Protein AF-A0A967G760-F1 (afdb_monomer)

Radius of gyration: 20.66 Å; Cα contacts (8 Å, |Δi|>4): 94; chains: 1; bounding box: 42×62×55 Å

Sequence (177 aa):
MLHETSNSTDAWLLRNLNANDTSLQQTSGIKALNPIHNYYVRVLRLMLALSAMAVVATWYLEESQELMSSVDRVGYSVLFAVTSLGSWLLALRPGSIQTVASTVFITFITYLLAKYYHILFYQNLDLERSSYALTTLLMWLPLGYVAGYIFFSPLVAVRTSLAIYAAIALPQLLFPP

Secondary structure (DSSP, 8-state):
-------HHHHHHHHHHHHHHHHHHTTSS-TT-HHHHHHHHHHHHHHHHHHHHHHHHHHHHHHHTT---HHHHHHHHHHHHHHHHHHHHHHH-GGGHHHHHHHHHHHHHHHHHHHHHHHHHH-TT-HHHHHHHHHHHHHHHHHHHHHHHHHT-HHHHHHHHHHHHHHHHHHHHHS--

Solvent-accessible surface area (backbone atoms only — not comparable to full-atom values): 9960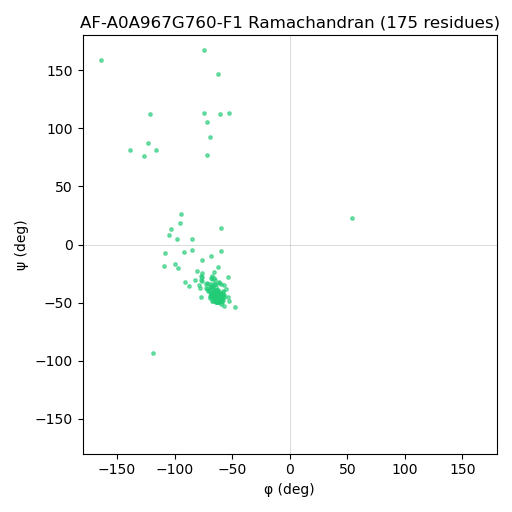 Å² total; per-residue (Å²): 142,79,84,80,77,74,53,67,64,58,59,49,50,52,52,57,58,56,49,53,62,57,55,60,67,66,62,83,77,60,94,78,56,63,69,62,55,54,48,53,54,52,51,52,36,51,49,27,52,51,48,28,51,48,43,52,51,50,48,54,52,32,55,75,66,73,66,58,47,78,61,49,60,53,40,46,54,51,50,34,48,46,24,50,51,36,34,51,45,44,73,78,41,66,88,45,54,64,60,43,53,49,52,46,49,50,52,50,53,52,40,53,51,53,49,50,53,47,47,70,74,70,35,83,84,43,68,72,64,43,52,54,53,51,53,55,51,59,62,50,51,61,52,53,39,54,52,31,40,75,71,72,34,65,68,56,18,51,52,52,46,53,51,50,52,49,62,65,49,48,58,57,71,76,55,65,133

Nearest PDB structures (foldseek):
  8jcy-assembly1_3  TM=4.149E-01  e=9.857E+00  Homo sapiens
  4yn0-assembly1_B  TM=2.959E-01  e=6.592E+00  Mus musculus

Structure (mmCIF, N/CA/C/O backbone):
data_AF-A0A967G760-F1
#
_entry.id   AF-A0A967G760-F1
#
loop_
_atom_site.group_PDB
_atom_site.id
_atom_site.type_symbol
_atom_site.label_atom_id
_atom_site.label_alt_id
_atom_site.label_comp_id
_atom_site.label_asym_id
_atom_site.label_entity_id
_atom_site.label_seq_id
_atom_site.pdbx_PDB_ins_code
_atom_site.Cartn_x
_atom_site.Cartn_y
_atom_site.Cartn_z
_atom_site.occupancy
_atom_site.B_iso_or_equiv
_atom_site.auth_seq_id
_atom_site.auth_comp_id
_atom_site.auth_asym_id
_atom_site.auth_atom_id
_atom_site.pdbx_PDB_model_num
ATOM 1 N N . MET A 1 1 ? 12.747 48.474 26.379 1.00 40.88 1 MET A N 1
ATOM 2 C CA . MET A 1 1 ? 11.477 48.012 25.781 1.00 40.88 1 MET A CA 1
ATOM 3 C C . MET A 1 1 ? 11.816 47.180 24.557 1.00 40.88 1 MET A C 1
ATOM 5 O O . MET A 1 1 ? 12.065 47.744 23.504 1.00 40.88 1 MET A O 1
ATOM 9 N N . LEU A 1 2 ? 11.910 45.861 24.712 1.00 41.66 2 LEU A N 1
ATOM 10 C CA . LEU A 1 2 ? 11.947 44.920 23.594 1.00 41.66 2 LEU A CA 1
ATOM 11 C C . LEU A 1 2 ? 10.751 43.996 23.804 1.00 41.66 2 LEU A C 1
ATOM 13 O O . LEU A 1 2 ? 10.666 43.314 24.821 1.00 41.66 2 LEU A O 1
ATOM 17 N N . HIS A 1 3 ? 9.776 44.099 22.905 1.00 44.47 3 HIS A N 1
ATOM 18 C CA . HIS A 1 3 ? 8.579 43.271 22.900 1.00 44.47 3 HIS A CA 1
ATOM 19 C C . HIS A 1 3 ? 8.986 41.860 22.462 1.00 44.47 3 HIS A C 1
ATOM 21 O O . HIS A 1 3 ? 9.253 41.632 21.285 1.00 44.47 3 HIS A O 1
ATOM 27 N N . GLU A 1 4 ? 9.036 40.916 23.399 1.00 50.41 4 GLU A N 1
ATOM 28 C CA . GLU A 1 4 ? 9.011 39.491 23.072 1.00 50.41 4 GLU A CA 1
ATOM 29 C C . GLU A 1 4 ? 7.617 39.144 22.545 1.00 50.41 4 GLU A C 1
ATOM 31 O O . GLU A 1 4 ? 6.686 38.833 23.291 1.00 50.41 4 GLU A O 1
ATOM 36 N N . THR A 1 5 ? 7.451 39.204 21.229 1.00 51.34 5 THR A N 1
ATOM 37 C CA . THR A 1 5 ? 6.383 38.487 20.537 1.00 51.34 5 THR A CA 1
ATOM 38 C C . THR A 1 5 ? 6.736 37.003 20.553 1.00 51.34 5 THR A C 1
ATOM 40 O O . THR A 1 5 ? 7.231 36.462 19.566 1.00 51.34 5 THR A O 1
ATOM 43 N N . SER A 1 6 ? 6.530 36.341 21.698 1.00 55.59 6 SER A N 1
ATOM 44 C CA . SER A 1 6 ? 6.515 34.878 21.728 1.00 55.59 6 SER A CA 1
ATOM 45 C C . SER A 1 6 ? 5.378 34.420 20.810 1.00 55.59 6 SER A C 1
ATOM 47 O O . SER A 1 6 ? 4.206 34.745 21.013 1.00 55.59 6 SER A O 1
ATOM 49 N N . ASN A 1 7 ? 5.762 33.784 19.705 1.00 59.53 7 ASN A N 1
ATOM 50 C CA . ASN A 1 7 ? 4.877 33.343 18.639 1.00 59.53 7 ASN A CA 1
ATOM 51 C C . ASN A 1 7 ? 3.730 32.508 19.214 1.00 59.53 7 ASN A C 1
ATOM 53 O O . ASN A 1 7 ? 3.923 31.388 19.689 1.00 59.53 7 ASN A O 1
ATOM 57 N N . SER A 1 8 ? 2.512 33.042 19.120 1.00 66.75 8 SER A N 1
ATOM 58 C CA . SER A 1 8 ? 1.281 32.331 19.491 1.00 66.75 8 SER A CA 1
ATOM 59 C C . SER A 1 8 ? 1.147 30.972 18.789 1.00 66.75 8 SER A C 1
ATOM 61 O O . SER A 1 8 ? 0.569 30.040 19.345 1.00 66.75 8 SER A O 1
ATOM 63 N N . THR A 1 9 ? 1.738 30.837 17.602 1.00 63.66 9 THR A N 1
ATOM 64 C CA . THR A 1 9 ? 1.838 29.601 16.824 1.00 63.66 9 THR A CA 1
ATOM 65 C C . THR A 1 9 ? 2.719 28.550 17.486 1.00 63.66 9 THR A C 1
ATOM 67 O O . THR A 1 9 ? 2.315 27.392 17.535 1.00 63.66 9 THR A O 1
ATOM 70 N N . ASP A 1 10 ? 3.862 28.934 18.054 1.00 68.75 10 ASP A N 1
ATOM 71 C CA . ASP A 1 10 ? 4.772 28.002 18.733 1.00 68.75 10 ASP A CA 1
ATOM 72 C C . ASP A 1 10 ? 4.170 27.540 20.065 1.00 68.75 10 ASP A C 1
ATOM 74 O O . ASP A 1 10 ? 4.204 26.354 20.398 1.00 68.75 10 ASP A O 1
ATOM 78 N N . ALA A 1 11 ? 3.503 28.452 20.780 1.00 69.75 11 ALA A N 1
ATOM 79 C CA . ALA A 1 11 ? 2.739 28.123 21.982 1.00 69.75 11 ALA A CA 1
ATOM 80 C C . ALA A 1 11 ? 1.551 27.191 21.677 1.00 69.75 11 ALA A C 1
ATOM 82 O O . ALA A 1 11 ? 1.272 26.262 22.438 1.00 69.75 11 ALA A O 1
ATOM 83 N N . TRP A 1 12 ? 0.865 27.397 20.548 1.00 73.25 12 TRP A N 1
ATOM 84 C CA . TRP A 1 12 ? -0.217 26.523 20.092 1.00 73.25 12 TRP A CA 1
ATOM 85 C C . TRP A 1 12 ? 0.298 25.140 19.663 1.00 73.25 12 TRP A C 1
ATOM 87 O O . TRP A 1 12 ? -0.297 24.125 20.034 1.00 73.25 12 TRP A O 1
ATOM 97 N N . LEU A 1 13 ? 1.421 25.076 18.942 1.00 64.12 13 LEU A N 1
ATOM 98 C CA . LEU A 1 13 ? 2.061 23.824 18.524 1.00 64.12 13 LEU A CA 1
ATOM 99 C C . LEU A 1 13 ? 2.520 23.011 19.732 1.00 64.12 13 LEU A C 1
ATOM 101 O O . LEU A 1 13 ? 2.165 21.839 19.847 1.00 64.12 13 LEU A O 1
ATOM 105 N N . LEU A 1 14 ? 3.230 23.636 20.673 1.00 69.50 14 LEU A N 1
ATOM 106 C CA . LEU A 1 14 ? 3.691 22.970 21.890 1.00 69.50 14 LEU A CA 1
ATOM 107 C C . LEU A 1 14 ? 2.520 22.480 22.743 1.00 69.50 14 LEU A C 1
ATOM 109 O O . LEU A 1 14 ? 2.565 21.360 23.245 1.00 69.50 14 LEU A O 1
ATOM 113 N N . ARG A 1 15 ? 1.436 23.256 22.857 1.00 68.94 15 ARG A N 1
ATOM 114 C CA . ARG A 1 15 ? 0.242 22.838 23.605 1.00 68.94 15 ARG A CA 1
ATOM 115 C C . ARG A 1 15 ? -0.427 21.604 22.999 1.00 68.94 15 ARG A C 1
ATOM 117 O O . ARG A 1 15 ? -0.821 20.713 23.745 1.00 68.94 15 ARG A O 1
ATOM 124 N N . ASN A 1 16 ? -0.534 21.529 21.673 1.00 68.00 16 ASN A N 1
ATOM 125 C CA . ASN A 1 16 ? -1.153 20.382 21.002 1.00 68.00 16 ASN A CA 1
ATOM 126 C C . ASN A 1 16 ? -0.234 19.156 20.940 1.00 68.00 16 ASN A C 1
ATOM 128 O O . ASN A 1 16 ? -0.720 18.028 20.994 1.00 68.00 16 ASN A O 1
ATOM 132 N N . LEU A 1 17 ? 1.084 19.358 20.885 1.00 64.75 17 LEU A N 1
ATOM 133 C CA . LEU A 1 17 ? 2.054 18.268 20.980 1.00 64.75 17 LEU A CA 1
ATOM 134 C C . LEU A 1 17 ? 2.046 17.644 22.384 1.00 64.75 17 LEU A C 1
ATOM 136 O O . LEU A 1 17 ? 1.980 16.425 22.502 1.00 64.75 17 LEU A O 1
ATOM 140 N N . ASN A 1 18 ? 2.008 18.464 23.441 1.00 60.84 18 ASN A N 1
ATOM 141 C CA . ASN A 1 18 ? 2.040 17.990 24.832 1.00 60.84 18 ASN A CA 1
ATOM 142 C C . ASN A 1 18 ? 0.694 17.395 25.308 1.00 60.84 18 ASN A C 1
ATOM 144 O O . ASN A 1 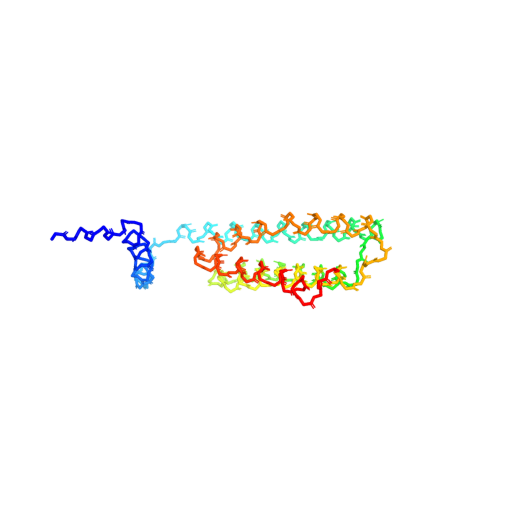18 ? 0.653 16.517 26.174 1.00 60.84 18 ASN A O 1
ATOM 148 N N . ALA A 1 19 ? -0.430 17.845 24.735 1.00 57.62 19 ALA A N 1
ATOM 149 C CA . ALA A 1 19 ? -1.754 17.277 25.008 1.00 57.62 19 ALA A CA 1
ATOM 150 C C . ALA A 1 19 ? -1.903 15.838 24.475 1.00 57.62 19 ALA A C 1
ATOM 152 O O . ALA A 1 19 ? -2.619 15.029 25.068 1.00 57.62 19 ALA A O 1
ATOM 153 N N . ASN A 1 20 ? -1.196 15.489 23.395 1.00 52.06 20 ASN A N 1
ATOM 154 C CA . ASN A 1 20 ? -1.223 14.130 22.854 1.00 52.06 20 ASN A CA 1
ATOM 155 C C . ASN A 1 20 ? -0.523 13.120 23.777 1.00 52.06 20 ASN A C 1
ATOM 157 O O . ASN A 1 20 ? -1.043 12.018 23.953 1.00 52.06 20 ASN A O 1
ATOM 161 N N . ASP A 1 21 ? 0.573 13.498 24.439 1.00 52.84 21 ASP A N 1
ATOM 162 C CA . ASP A 1 21 ? 1.309 12.591 25.334 1.00 52.84 21 ASP A CA 1
ATOM 163 C C . ASP A 1 21 ? 0.568 12.324 26.655 1.00 52.84 21 ASP A C 1
ATOM 165 O O . ASP A 1 21 ? 0.571 11.203 27.168 1.00 52.84 21 ASP A O 1
ATOM 169 N N . THR A 1 22 ? -0.159 13.316 27.175 1.00 51.00 22 THR A N 1
ATOM 170 C CA . THR A 1 22 ? -0.989 13.153 28.384 1.00 51.00 22 THR A CA 1
ATOM 171 C C . THR A 1 22 ? -2.291 12.394 28.109 1.00 51.00 22 THR A C 1
ATOM 173 O O . THR A 1 22 ? -2.733 11.607 28.950 1.00 51.00 22 THR A O 1
ATOM 176 N N . SER A 1 23 ? -2.863 12.525 26.906 1.00 49.03 23 SER A N 1
ATOM 177 C CA . SER A 1 23 ? -4.031 11.732 26.492 1.00 49.03 23 SER A CA 1
ATOM 178 C C . SER A 1 23 ? -3.721 10.238 26.317 1.00 49.03 23 SER A C 1
ATOM 180 O O . SER A 1 23 ? -4.594 9.400 26.537 1.00 49.03 23 SER A O 1
ATOM 182 N N . LEU A 1 24 ? -2.469 9.879 26.005 1.00 48.53 24 LEU A N 1
ATOM 183 C CA . LEU A 1 24 ? -2.046 8.484 25.860 1.00 48.53 24 LEU A CA 1
ATOM 184 C C . LEU A 1 24 ? -1.966 7.747 27.206 1.00 48.53 24 LEU A C 1
ATOM 186 O O . LEU A 1 24 ? -2.312 6.568 27.265 1.00 48.53 24 LEU A O 1
ATOM 190 N N . GLN A 1 25 ? -1.613 8.416 28.310 1.00 44.47 25 GLN A N 1
ATOM 191 C CA . GLN A 1 25 ? -1.559 7.773 29.634 1.00 44.47 25 GLN A CA 1
ATOM 192 C C . GLN A 1 25 ? -2.940 7.554 30.277 1.00 44.47 25 GLN A C 1
ATOM 194 O O . GLN A 1 25 ? -3.115 6.608 31.051 1.00 44.47 25 GLN A O 1
ATOM 199 N N . GLN A 1 26 ? -3.952 8.343 29.905 1.00 42.88 26 GLN A N 1
ATOM 200 C CA . GLN A 1 26 ? -5.310 8.231 30.455 1.00 42.88 26 GLN A CA 1
ATOM 201 C C . GLN A 1 26 ? -6.191 7.179 29.744 1.00 42.88 26 GLN A C 1
ATOM 203 O O . GLN A 1 26 ? -7.363 7.015 30.081 1.00 42.88 26 GLN A O 1
ATOM 208 N N . THR A 1 27 ? -5.636 6.417 28.791 1.00 47.91 27 THR A N 1
ATOM 209 C CA . THR A 1 27 ? -6.349 5.340 28.069 1.00 47.91 27 THR A CA 1
ATOM 210 C C . THR A 1 27 ? -6.210 3.954 28.703 1.00 47.91 27 THR A C 1
ATOM 212 O O . THR A 1 27 ? -6.909 3.024 28.302 1.00 47.91 27 THR A O 1
ATOM 215 N N . SER A 1 28 ? -5.387 3.795 29.744 1.00 47.28 28 SER A N 1
ATOM 216 C CA . SER A 1 28 ? -5.214 2.505 30.434 1.00 47.28 28 SER A CA 1
ATOM 217 C C . SER A 1 28 ? -6.378 2.133 31.373 1.00 47.28 28 SER A C 1
ATOM 219 O O . SER A 1 28 ? -6.494 0.976 31.777 1.00 47.28 28 SER A O 1
ATOM 221 N N . GLY A 1 29 ? -7.273 3.079 31.695 1.00 42.22 29 GLY A N 1
ATOM 222 C CA . GLY A 1 29 ? -8.304 2.915 32.730 1.00 42.22 29 GLY A CA 1
ATOM 223 C C . GLY A 1 29 ? -9.756 2.755 32.264 1.00 42.22 29 GLY A C 1
ATOM 224 O O . GLY A 1 29 ? -10.618 2.480 33.094 1.00 42.22 29 GLY A O 1
ATOM 225 N N . ILE A 1 30 ? -10.081 2.904 30.974 1.00 47.94 30 ILE A N 1
ATOM 226 C CA . ILE A 1 30 ? -11.485 2.973 30.527 1.00 47.94 30 ILE A CA 1
ATOM 227 C C . ILE A 1 30 ? -11.825 1.786 29.619 1.00 47.94 30 ILE A C 1
ATOM 229 O O . ILE A 1 30 ? -11.929 1.893 28.400 1.00 47.94 30 ILE A O 1
ATOM 233 N N . LYS A 1 31 ? -12.118 0.643 30.247 1.00 48.31 31 LYS A N 1
ATOM 234 C CA . LYS A 1 31 ? -12.826 -0.517 29.659 1.00 48.31 31 LYS A CA 1
ATOM 235 C C . LYS A 1 31 ? -14.257 -0.194 29.152 1.00 48.31 31 LYS A C 1
ATOM 237 O O . LYS A 1 31 ? -15.024 -1.108 28.869 1.00 48.31 31 LYS A O 1
ATOM 242 N N . ALA A 1 32 ? -14.630 1.081 29.009 1.00 43.91 32 ALA A N 1
ATOM 243 C CA . ALA A 1 32 ? -15.975 1.538 28.646 1.00 43.91 32 ALA A CA 1
ATOM 244 C C . ALA A 1 32 ? -16.130 2.028 27.183 1.00 43.91 32 ALA A C 1
ATOM 246 O O . ALA A 1 32 ? -17.196 2.512 26.821 1.00 43.91 32 ALA A O 1
ATOM 247 N N . LEU A 1 33 ? -15.125 1.862 26.306 1.00 54.09 33 LEU A N 1
ATOM 248 C CA . LEU A 1 33 ? -15.161 2.309 24.892 1.00 54.09 33 LEU A CA 1
ATOM 249 C C . LEU A 1 33 ? -15.616 1.236 23.866 1.00 54.09 33 LEU A C 1
ATOM 251 O O . LEU A 1 33 ? -15.255 1.269 22.687 1.00 54.09 33 LEU A O 1
ATOM 255 N N . ASN A 1 34 ? -16.418 0.263 24.299 1.00 59.75 34 ASN A N 1
ATOM 256 C CA . ASN A 1 34 ? -16.737 -0.948 23.530 1.00 59.75 34 ASN A CA 1
ATOM 257 C C . ASN A 1 34 ? -17.469 -0.753 22.168 1.00 59.75 34 ASN A C 1
ATOM 259 O O . ASN A 1 34 ? -17.218 -1.546 21.257 1.00 59.75 34 ASN A O 1
ATOM 263 N N . PRO A 1 35 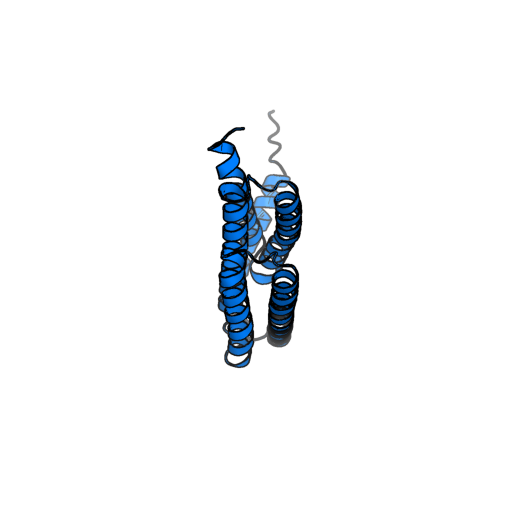? -18.345 0.253 21.938 1.00 68.06 35 PRO A N 1
ATOM 264 C CA . PRO A 1 35 ? -19.035 0.368 20.646 1.00 68.06 35 PRO A CA 1
ATOM 265 C C . PRO A 1 35 ? -18.146 0.952 19.538 1.00 68.06 35 PRO A C 1
ATOM 267 O O . PRO A 1 35 ? -18.199 0.489 18.399 1.00 68.06 35 PRO A O 1
ATOM 270 N N . ILE A 1 36 ? -17.289 1.922 19.873 1.00 76.25 36 ILE A N 1
ATOM 271 C CA . ILE A 1 36 ? -16.402 2.581 18.907 1.00 76.25 36 ILE A CA 1
ATOM 272 C C . ILE A 1 36 ? -15.335 1.593 18.433 1.00 76.25 36 ILE A C 1
ATOM 274 O O . ILE A 1 36 ? -15.137 1.428 17.233 1.00 76.25 36 ILE A O 1
ATOM 278 N N . HIS A 1 37 ? -14.715 0.856 19.356 1.00 78.06 37 HIS A N 1
ATOM 279 C CA . HIS A 1 37 ? -13.705 -0.147 19.015 1.00 78.06 37 HIS A CA 1
ATOM 280 C C . HIS A 1 37 ? -14.245 -1.214 18.047 1.00 78.06 37 HIS A C 1
ATOM 282 O O . HIS A 1 37 ? -13.625 -1.509 17.027 1.00 78.06 37 HIS A O 1
ATOM 288 N N . ASN A 1 38 ? -15.451 -1.727 18.306 1.00 82.31 38 ASN A N 1
ATOM 289 C CA . ASN A 1 38 ? -16.099 -2.706 17.432 1.00 82.31 38 ASN A CA 1
ATOM 290 C C . ASN A 1 38 ? -16.431 -2.144 16.042 1.00 82.31 38 ASN A C 1
ATOM 292 O O . ASN A 1 38 ? -16.358 -2.876 15.053 1.00 82.31 38 ASN A O 1
ATOM 296 N N . TYR A 1 39 ? -16.772 -0.856 15.949 1.00 86.00 39 TYR A N 1
ATOM 297 C CA . TYR A 1 39 ? -16.964 -0.187 14.665 1.00 86.00 39 TYR A CA 1
ATOM 298 C C . TYR A 1 39 ? -15.653 -0.118 13.869 1.00 86.00 39 TYR A C 1
ATOM 300 O O . TYR A 1 39 ? -15.628 -0.547 12.716 1.00 86.00 39 TYR A O 1
ATOM 308 N N . TYR A 1 40 ? -14.549 0.305 14.495 1.00 82.88 40 TYR A N 1
ATOM 309 C CA . TYR A 1 40 ? -13.229 0.349 13.851 1.00 82.88 40 TYR A CA 1
ATOM 310 C C . TYR A 1 40 ? -12.782 -1.019 13.321 1.00 82.88 40 TYR A C 1
ATOM 312 O O . TYR A 1 40 ? -12.316 -1.104 12.186 1.00 82.88 40 TYR A O 1
ATOM 320 N N . VAL A 1 41 ? -12.973 -2.099 14.089 1.00 87.44 41 VAL A N 1
ATOM 321 C CA . VAL A 1 41 ? -12.647 -3.467 13.636 1.00 87.44 41 VAL A CA 1
ATOM 322 C C . VAL A 1 41 ? -13.451 -3.844 12.391 1.00 87.44 41 VAL A C 1
ATOM 324 O O . VAL A 1 41 ? -12.893 -4.389 11.439 1.00 87.44 41 VAL A O 1
ATOM 327 N N . ARG A 1 42 ? -14.760 -3.556 12.376 1.00 88.62 42 ARG A N 1
ATOM 328 C CA . ARG A 1 42 ? -15.629 -3.864 11.228 1.00 88.62 42 ARG A CA 1
ATOM 329 C C . ARG A 1 42 ? -15.225 -3.072 9.992 1.00 88.62 42 ARG A C 1
ATOM 331 O O . ARG A 1 42 ? -15.117 -3.662 8.921 1.00 88.62 42 ARG A O 1
ATOM 338 N N . VAL A 1 43 ? -14.976 -1.772 10.148 1.00 89.06 43 VAL A N 1
ATOM 339 C CA . VAL A 1 43 ? -14.542 -0.903 9.048 1.00 89.06 43 VAL A CA 1
ATOM 340 C C . VAL A 1 43 ? -13.200 -1.372 8.498 1.00 89.06 43 VAL A C 1
ATOM 342 O O . VAL A 1 43 ? -13.101 -1.604 7.298 1.00 89.06 43 VAL A O 1
ATOM 345 N N . LEU A 1 44 ? -12.198 -1.609 9.353 1.00 87.88 44 LEU A N 1
ATOM 346 C CA . LEU A 1 44 ? -10.886 -2.083 8.908 1.00 87.88 44 LEU A CA 1
ATOM 347 C C . LEU A 1 44 ? -10.990 -3.434 8.190 1.00 87.88 44 LEU A C 1
ATOM 349 O O . LEU A 1 44 ? -10.389 -3.612 7.137 1.00 87.88 44 LEU A O 1
ATOM 353 N N . ARG A 1 45 ? -11.786 -4.375 8.705 1.00 91.19 45 ARG A N 1
ATOM 354 C CA . ARG A 1 45 ? -11.992 -5.677 8.054 1.00 91.19 45 ARG A CA 1
ATOM 355 C C . ARG A 1 45 ? -12.631 -5.539 6.669 1.00 91.19 45 ARG A C 1
ATOM 357 O O . ARG A 1 45 ? -12.190 -6.208 5.737 1.00 91.19 45 ARG A O 1
ATOM 364 N N . LEU A 1 46 ? -13.646 -4.682 6.530 1.00 90.75 46 LEU A N 1
ATOM 365 C CA . LEU A 1 46 ? -14.271 -4.397 5.235 1.00 90.75 46 LEU A CA 1
ATOM 366 C C . LEU A 1 46 ? -13.280 -3.738 4.278 1.00 90.75 46 LEU A C 1
ATOM 368 O O . LEU A 1 46 ? -13.181 -4.162 3.131 1.00 90.75 46 LEU A O 1
ATOM 372 N N . MET A 1 47 ? -12.505 -2.764 4.756 1.00 90.50 47 MET A N 1
ATOM 373 C CA . MET A 1 47 ? -11.458 -2.127 3.961 1.00 90.50 47 MET A CA 1
ATOM 374 C C . MET A 1 47 ? -10.424 -3.147 3.484 1.00 90.50 47 MET A C 1
ATOM 376 O O . MET A 1 47 ? -10.128 -3.166 2.300 1.00 90.50 47 MET A O 1
ATOM 380 N N . LEU A 1 48 ? -9.944 -4.049 4.347 1.00 91.44 48 LEU A N 1
ATOM 381 C CA . LEU A 1 48 ? -8.986 -5.092 3.958 1.00 91.44 48 LEU A CA 1
ATOM 382 C C . LEU A 1 48 ? -9.560 -6.071 2.932 1.00 91.44 48 LEU A C 1
ATOM 384 O O . LEU A 1 48 ? -8.853 -6.455 2.004 1.00 91.44 48 LEU A O 1
ATOM 388 N N . ALA A 1 49 ? -10.830 -6.461 3.068 1.00 92.62 49 ALA A N 1
ATOM 389 C CA . ALA A 1 49 ? -11.492 -7.320 2.087 1.00 92.62 49 ALA A CA 1
ATOM 390 C C . ALA A 1 49 ? -11.633 -6.619 0.724 1.00 92.62 49 ALA A C 1
ATOM 392 O O . ALA A 1 49 ? -11.311 -7.208 -0.307 1.00 92.62 49 ALA A O 1
ATOM 393 N N . LEU A 1 50 ? -12.047 -5.347 0.722 1.00 91.81 50 LEU A N 1
ATOM 394 C CA . LEU A 1 50 ? -12.123 -4.531 -0.491 1.00 91.81 50 LEU A CA 1
ATOM 395 C C . LEU A 1 50 ? -10.739 -4.314 -1.112 1.00 91.81 50 LEU A C 1
ATOM 397 O O . LEU A 1 50 ? -10.600 -4.411 -2.326 1.00 91.81 50 LEU A O 1
ATOM 401 N N . SER A 1 51 ? -9.707 -4.082 -0.299 1.00 91.75 51 SER A N 1
ATOM 402 C CA . SER A 1 51 ? -8.324 -3.973 -0.763 1.00 91.75 51 SER A CA 1
ATOM 403 C C . SER A 1 51 ? -7.832 -5.274 -1.390 1.00 91.75 51 SER A C 1
ATOM 405 O O . SER A 1 51 ? -7.224 -5.223 -2.452 1.00 91.75 51 SER A O 1
ATOM 407 N N . ALA A 1 52 ? -8.125 -6.436 -0.799 1.00 94.19 52 ALA A N 1
ATOM 408 C CA . ALA A 1 52 ? -7.763 -7.727 -1.384 1.00 94.19 52 ALA A CA 1
ATOM 409 C C . ALA A 1 52 ? -8.428 -7.928 -2.757 1.00 94.19 52 ALA A C 1
ATOM 411 O O . ALA A 1 52 ? -7.764 -8.328 -3.711 1.00 94.19 52 ALA A O 1
ATOM 412 N N . MET A 1 53 ? -9.716 -7.583 -2.884 1.00 95.31 53 MET A N 1
ATOM 413 C CA . MET A 1 53 ? -10.418 -7.613 -4.172 1.00 95.31 53 MET A CA 1
ATOM 414 C C . MET A 1 53 ? -9.818 -6.634 -5.183 1.00 95.31 53 MET A C 1
ATOM 416 O O . MET A 1 53 ? -9.632 -7.000 -6.340 1.00 95.31 53 MET A O 1
ATOM 420 N N . ALA A 1 54 ? -9.492 -5.412 -4.754 1.00 91.88 54 ALA A N 1
ATOM 421 C CA . ALA A 1 54 ? -8.860 -4.413 -5.606 1.00 91.88 54 ALA A CA 1
ATOM 422 C C . ALA A 1 54 ? -7.499 -4.900 -6.120 1.00 91.88 54 ALA A C 1
ATOM 424 O O . ALA A 1 54 ? -7.248 -4.782 -7.312 1.00 91.88 54 ALA A O 1
ATOM 425 N N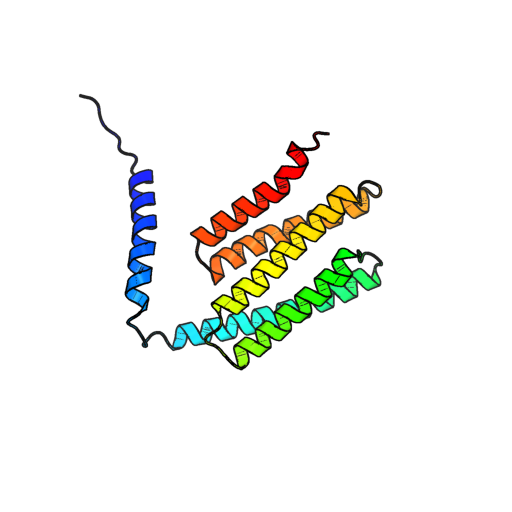 . VAL A 1 55 ? -6.674 -5.515 -5.262 1.00 93.88 55 VAL A N 1
ATOM 426 C CA . VAL A 1 55 ? -5.378 -6.101 -5.648 1.00 93.88 55 VAL A CA 1
ATOM 427 C C . VAL A 1 55 ? -5.559 -7.202 -6.693 1.00 93.88 55 VAL A C 1
ATOM 429 O O . VAL A 1 55 ? -4.836 -7.218 -7.684 1.00 93.88 55 VAL A O 1
ATOM 432 N N . VAL A 1 56 ? -6.534 -8.100 -6.518 1.00 96.00 56 VAL A N 1
ATOM 433 C CA . VAL A 1 56 ? -6.825 -9.158 -7.504 1.00 96.00 56 VAL A CA 1
ATOM 434 C C . VAL A 1 56 ? -7.321 -8.567 -8.824 1.00 96.00 56 VAL A C 1
ATOM 436 O O . VAL A 1 56 ? -6.898 -9.012 -9.888 1.00 96.00 56 VAL A O 1
ATOM 439 N N . ALA A 1 57 ? -8.181 -7.548 -8.774 1.00 94.06 57 ALA A N 1
ATOM 440 C CA . ALA A 1 57 ? -8.672 -6.871 -9.969 1.00 94.06 57 ALA A CA 1
ATOM 441 C C . ALA A 1 57 ? -7.540 -6.158 -10.723 1.00 94.06 57 ALA A C 1
ATOM 443 O O . ALA A 1 57 ? -7.429 -6.320 -11.936 1.00 94.06 57 ALA A O 1
ATOM 444 N N . THR A 1 58 ? -6.670 -5.421 -10.022 1.00 91.44 58 THR A N 1
ATOM 445 C CA . THR A 1 58 ? -5.499 -4.777 -10.636 1.00 91.44 58 THR A CA 1
ATOM 446 C C . THR A 1 58 ? -4.527 -5.803 -11.193 1.00 91.44 58 THR A C 1
ATOM 448 O O . THR A 1 58 ? -4.039 -5.618 -12.299 1.00 91.44 58 THR A O 1
ATOM 451 N N . TRP A 1 59 ? -4.303 -6.909 -10.480 1.00 94.69 59 TRP A N 1
ATOM 452 C CA . TRP A 1 59 ? -3.457 -8.000 -10.954 1.00 94.69 59 TRP A CA 1
ATOM 453 C C . TRP A 1 59 ? -4.010 -8.580 -12.260 1.00 94.69 59 TRP A C 1
ATOM 455 O O . TRP A 1 59 ? -3.297 -8.640 -13.257 1.00 94.69 59 TRP A O 1
ATOM 465 N N . TYR A 1 60 ? -5.294 -8.938 -12.297 1.00 95.62 60 TYR A N 1
ATOM 466 C CA . TYR A 1 60 ? -5.923 -9.471 -13.505 1.00 95.62 60 TYR A CA 1
ATOM 467 C C . TYR A 1 60 ? -5.857 -8.487 -14.685 1.00 95.62 60 TYR A C 1
ATOM 469 O O . TYR A 1 60 ? -5.538 -8.887 -15.804 1.00 95.62 60 TYR A O 1
ATOM 477 N N . LEU A 1 61 ? -6.120 -7.198 -14.438 1.00 92.81 61 LEU A N 1
ATOM 478 C CA . LEU A 1 61 ? -6.060 -6.161 -15.469 1.00 92.81 61 LEU A CA 1
ATOM 479 C C . LEU A 1 61 ? -4.638 -5.965 -16.008 1.00 92.81 61 LEU A C 1
ATOM 481 O O . LEU A 1 61 ? -4.459 -5.973 -17.225 1.00 92.81 61 LEU A O 1
ATOM 485 N N . GLU A 1 62 ? -3.633 -5.830 -15.140 1.00 89.44 62 GLU A N 1
ATOM 486 C CA . GLU A 1 62 ? -2.244 -5.631 -15.571 1.00 89.44 62 GLU A CA 1
ATOM 487 C C . GLU A 1 62 ? -1.667 -6.865 -16.280 1.00 89.44 62 GLU A C 1
ATOM 489 O O . GLU A 1 62 ? -0.944 -6.706 -17.265 1.00 89.44 62 GLU A O 1
ATOM 494 N N . GLU A 1 63 ? -2.025 -8.081 -15.852 1.00 93.44 63 GLU A N 1
ATOM 495 C CA . GLU A 1 63 ? -1.631 -9.316 -16.549 1.00 93.44 63 GLU A CA 1
ATOM 496 C C . GLU A 1 63 ? -2.287 -9.393 -17.937 1.00 93.44 63 GLU A C 1
ATOM 498 O O . GLU A 1 63 ? -1.615 -9.708 -18.915 1.00 93.44 63 GLU A O 1
ATOM 503 N N . SER A 1 64 ? -3.573 -9.035 -18.058 1.00 93.50 64 SER A N 1
ATOM 504 C CA . SER A 1 64 ? -4.286 -9.054 -19.347 1.00 93.5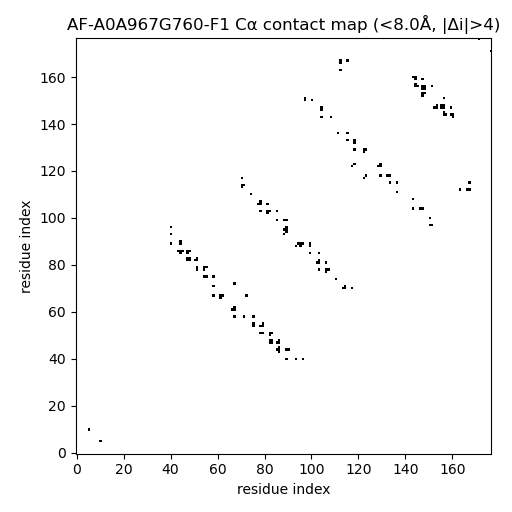0 64 SER A CA 1
ATOM 505 C C . SER A 1 64 ? -3.750 -8.048 -20.373 1.00 93.50 64 SER A C 1
ATOM 507 O O . SER A 1 64 ? -3.930 -8.240 -21.572 1.00 93.50 64 SER A O 1
ATOM 509 N N . GLN A 1 65 ? -3.094 -6.982 -19.908 1.00 89.62 65 GLN A N 1
ATOM 510 C CA . GLN A 1 65 ? -2.489 -5.942 -20.746 1.00 89.62 65 GLN A CA 1
ATOM 511 C C . GLN A 1 65 ? -0.980 -6.155 -20.946 1.00 89.62 65 GLN A C 1
ATOM 513 O O . GLN A 1 65 ? -0.311 -5.285 -21.501 1.00 89.62 65 GLN A O 1
ATOM 518 N N . GLU A 1 66 ? -0.430 -7.270 -20.448 1.00 87.38 66 GLU A N 1
ATOM 519 C CA . GLU A 1 66 ? 1.008 -7.566 -20.440 1.00 87.38 66 GLU A CA 1
ATOM 520 C C . GLU A 1 66 ? 1.856 -6.458 -19.782 1.00 87.38 66 GLU A C 1
ATOM 522 O O . GLU A 1 66 ? 3.054 -6.342 -20.035 1.00 87.38 66 GLU A O 1
ATOM 527 N N . LEU A 1 67 ? 1.250 -5.630 -18.918 1.00 83.69 67 LEU A N 1
ATOM 528 C CA . LEU A 1 67 ? 1.888 -4.520 -18.195 1.00 83.69 67 LEU A CA 1
ATOM 529 C C . LEU A 1 67 ? 2.581 -4.957 -16.903 1.00 83.69 67 LEU A C 1
ATOM 531 O O . LEU A 1 67 ? 3.244 -4.140 -16.264 1.00 83.69 67 LEU A O 1
ATOM 535 N N . MET A 1 68 ? 2.457 -6.231 -16.537 1.00 86.19 68 MET A N 1
ATOM 536 C CA . MET A 1 68 ? 2.895 -6.721 -15.241 1.00 86.19 68 MET A CA 1
ATOM 537 C C . MET A 1 68 ? 4.419 -6.832 -15.149 1.00 86.19 68 MET A C 1
ATOM 539 O O . MET A 1 68 ? 5.047 -7.673 -15.801 1.00 86.19 68 MET A O 1
ATOM 543 N N . SER A 1 69 ? 5.027 -6.007 -14.294 1.00 87.75 69 SER A N 1
ATOM 544 C CA . SER A 1 69 ? 6.460 -6.097 -14.014 1.00 87.75 69 SER A CA 1
ATOM 545 C C . SER A 1 69 ? 6.796 -7.300 -13.118 1.00 87.75 69 SER A C 1
ATOM 547 O O . SER A 1 69 ? 5.933 -7.926 -12.491 1.00 87.75 69 SER A O 1
ATOM 549 N N . SER A 1 70 ? 8.086 -7.630 -13.020 1.00 89.94 70 SER A N 1
ATOM 550 C CA . SER A 1 70 ? 8.578 -8.636 -12.069 1.00 89.94 70 SER A CA 1
ATOM 551 C C . SER A 1 70 ? 8.266 -8.250 -10.617 1.00 89.94 70 SER A C 1
ATOM 553 O O . SER A 1 70 ? 7.952 -9.115 -9.799 1.00 89.94 70 SER A O 1
ATOM 555 N N . VAL A 1 71 ? 8.290 -6.949 -10.313 1.00 91.62 71 VAL A N 1
ATOM 556 C CA . VAL A 1 71 ? 7.932 -6.408 -8.998 1.00 91.62 71 VAL A CA 1
ATOM 557 C C . VAL A 1 71 ? 6.439 -6.547 -8.735 1.00 91.62 71 VAL A C 1
ATOM 559 O O . VAL A 1 71 ? 6.068 -6.919 -7.626 1.00 91.62 71 VAL A O 1
ATOM 562 N N . ASP A 1 72 ? 5.589 -6.336 -9.741 1.00 91.00 72 ASP A N 1
ATOM 563 C CA . ASP A 1 72 ? 4.133 -6.476 -9.607 1.00 91.00 72 ASP A CA 1
ATOM 564 C C . ASP A 1 72 ? 3.726 -7.928 -9.318 1.00 91.00 72 ASP A C 1
ATOM 566 O O . ASP A 1 72 ? 2.930 -8.173 -8.411 1.00 91.00 72 ASP A O 1
ATOM 570 N N . ARG A 1 73 ? 4.358 -8.911 -9.983 1.00 93.06 73 ARG A N 1
ATOM 571 C CA . ARG A 1 73 ? 4.144 -10.353 -9.712 1.00 93.06 73 ARG A CA 1
ATOM 572 C C . ARG A 1 73 ? 4.315 -10.703 -8.236 1.00 93.06 73 ARG A C 1
ATOM 574 O O . ARG A 1 73 ? 3.478 -11.392 -7.647 1.00 93.06 73 ARG A O 1
ATOM 581 N N . VAL A 1 74 ? 5.410 -10.241 -7.637 1.00 95.75 74 VAL A N 1
ATOM 582 C CA . VAL A 1 74 ? 5.715 -10.512 -6.226 1.00 95.75 74 VAL A CA 1
ATOM 583 C C . VAL A 1 74 ? 4.864 -9.624 -5.317 1.00 95.75 74 VAL A C 1
ATOM 585 O O . VAL A 1 74 ? 4.273 -10.107 -4.352 1.00 95.75 74 VAL A O 1
ATOM 588 N N . GLY A 1 75 ? 4.758 -8.339 -5.646 1.00 94.00 75 GLY A N 1
ATOM 589 C CA . GLY A 1 75 ? 4.052 -7.326 -4.872 1.00 94.00 75 GLY A CA 1
ATOM 590 C C . GLY A 1 75 ? 2.573 -7.639 -4.685 1.00 94.00 75 GLY A C 1
ATOM 591 O O . GLY A 1 75 ? 2.093 -7.632 -3.552 1.00 94.00 75 GLY A O 1
ATOM 592 N N . TYR A 1 76 ? 1.861 -7.987 -5.758 1.00 94.31 76 TYR A N 1
ATOM 593 C CA . TYR A 1 76 ? 0.442 -8.339 -5.689 1.00 94.31 76 TYR A CA 1
ATOM 594 C C . TYR A 1 76 ? 0.191 -9.613 -4.895 1.00 94.31 76 TYR A C 1
ATOM 596 O O . TYR A 1 76 ? -0.711 -9.631 -4.057 1.00 94.31 76 TYR A O 1
ATOM 604 N N . SER A 1 77 ? 1.035 -10.633 -5.064 1.00 95.75 77 SER A N 1
ATOM 605 C CA . SER A 1 77 ? 0.969 -11.863 -4.268 1.00 95.75 77 SER A CA 1
ATOM 606 C C . SER A 1 77 ? 1.093 -11.571 -2.770 1.00 95.75 77 SER A C 1
ATOM 608 O O . SER A 1 77 ? 0.285 -12.038 -1.963 1.00 95.75 77 SER A O 1
ATOM 610 N N . VAL A 1 78 ? 2.082 -10.755 -2.393 1.00 96.88 78 VAL A N 1
ATOM 611 C CA . VAL A 1 78 ? 2.337 -10.388 -0.994 1.00 96.88 78 VAL A CA 1
ATOM 612 C C . VAL A 1 78 ? 1.216 -9.506 -0.443 1.00 96.88 78 VAL A C 1
ATOM 614 O O . VAL A 1 78 ? 0.723 -9.769 0.653 1.00 96.88 78 VAL A O 1
ATOM 617 N N . LEU A 1 79 ? 0.764 -8.492 -1.186 1.00 95.12 79 LEU A N 1
ATOM 618 C CA . LEU A 1 79 ? -0.329 -7.612 -0.762 1.00 95.12 79 LEU A CA 1
ATOM 619 C C . LEU A 1 79 ? -1.637 -8.377 -0.575 1.00 95.12 79 LEU A C 1
ATOM 621 O O . LEU A 1 79 ? -2.322 -8.179 0.430 1.00 95.12 79 LEU A O 1
ATOM 625 N N . PHE A 1 80 ? -1.967 -9.279 -1.498 1.00 96.38 80 PHE A N 1
ATOM 626 C CA . PHE A 1 80 ? -3.138 -10.141 -1.382 1.00 96.38 80 PHE A CA 1
ATOM 627 C C . PHE A 1 80 ? -3.045 -11.047 -0.150 1.00 96.38 80 PHE A C 1
ATOM 629 O O . PHE A 1 80 ? -4.001 -11.132 0.625 1.00 96.38 80 PHE A O 1
ATOM 636 N N . ALA A 1 81 ? -1.885 -11.670 0.081 1.00 96.88 81 ALA A N 1
ATOM 637 C CA . ALA A 1 81 ? -1.663 -12.512 1.250 1.00 96.88 81 ALA A CA 1
ATOM 638 C C . ALA A 1 81 ? -1.805 -11.715 2.555 1.00 96.88 81 ALA A C 1
ATOM 640 O O . ALA A 1 81 ? -2.550 -12.126 3.442 1.00 96.88 81 ALA A O 1
ATOM 641 N N . VAL A 1 82 ? -1.148 -10.557 2.669 1.00 96.19 82 VAL A N 1
ATOM 642 C CA . VAL A 1 82 ? -1.155 -9.729 3.885 1.00 96.19 82 VAL A CA 1
ATOM 643 C C . VAL A 1 82 ? -2.543 -9.149 4.170 1.00 96.19 82 VAL A C 1
ATOM 645 O O . VAL A 1 82 ? -2.983 -9.169 5.318 1.00 96.19 82 VAL A O 1
ATOM 648 N N . THR A 1 83 ? -3.273 -8.683 3.153 1.00 94.81 83 THR A N 1
ATOM 649 C CA . THR A 1 83 ? -4.641 -8.157 3.333 1.00 94.81 83 THR A CA 1
ATOM 650 C C . THR A 1 83 ? -5.643 -9.258 3.687 1.00 94.81 83 THR A C 1
ATOM 652 O O . THR A 1 83 ? -6.449 -9.077 4.605 1.00 94.81 83 THR A O 1
ATOM 655 N N . SER A 1 84 ? -5.551 -10.427 3.047 1.00 95.56 84 SER A N 1
ATOM 656 C CA . SER A 1 84 ? -6.415 -11.581 3.333 1.00 95.56 84 SER A CA 1
ATOM 657 C C . SER A 1 84 ? -6.143 -12.171 4.718 1.00 95.56 84 SER A C 1
ATOM 659 O O . SER A 1 84 ? -7.073 -12.350 5.510 1.00 95.56 84 SER A O 1
ATOM 661 N N . LEU A 1 85 ? -4.868 -12.407 5.055 1.00 95.62 85 LEU A N 1
ATOM 662 C CA . LEU A 1 85 ? -4.450 -12.873 6.381 1.00 95.62 85 LEU A CA 1
ATOM 663 C C . LEU A 1 85 ? -4.785 -11.844 7.459 1.00 95.62 85 LEU A C 1
ATOM 665 O O . LEU A 1 85 ? -5.245 -12.227 8.528 1.00 95.62 85 LEU A O 1
ATOM 669 N N . GLY A 1 86 ? -4.615 -10.550 7.182 1.00 92.88 86 GLY A N 1
ATOM 670 C CA . GLY A 1 86 ? -4.993 -9.471 8.092 1.00 92.88 86 GLY A CA 1
ATOM 671 C C . GLY A 1 86 ? -6.492 -9.460 8.388 1.00 92.88 86 GLY A C 1
ATOM 672 O O . GLY A 1 86 ? -6.892 -9.412 9.551 1.00 92.88 86 GLY A O 1
ATOM 673 N N . SER A 1 87 ? -7.332 -9.579 7.355 1.00 93.12 87 SER A N 1
ATOM 674 C CA . SER A 1 87 ? -8.792 -9.664 7.501 1.00 93.12 87 SER A CA 1
ATOM 675 C C . S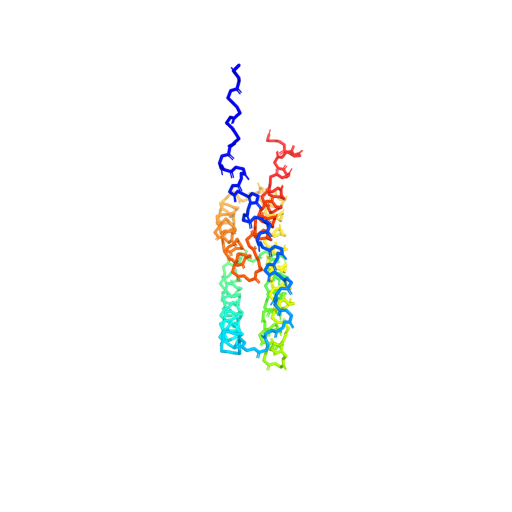ER A 1 87 ? -9.216 -10.892 8.314 1.00 93.12 87 SER A C 1
ATOM 677 O O . SER A 1 87 ? -10.065 -10.796 9.207 1.00 93.12 87 SER A O 1
ATOM 679 N N . TRP A 1 88 ? -8.583 -12.041 8.060 1.00 94.00 88 TRP A N 1
ATOM 680 C CA . TRP A 1 88 ? -8.840 -13.267 8.811 1.00 94.00 88 TRP A CA 1
ATOM 681 C C . TRP A 1 88 ? -8.364 -13.172 10.267 1.00 94.00 88 TRP A C 1
ATOM 683 O O . TRP A 1 88 ? -9.109 -13.522 11.184 1.00 94.00 88 TRP A O 1
ATOM 693 N N . LEU A 1 89 ? -7.168 -12.629 10.506 1.00 93.81 89 LEU A N 1
ATOM 694 C CA . LEU A 1 89 ? -6.609 -12.456 11.846 1.00 93.81 89 LEU A CA 1
ATOM 695 C C . LEU A 1 89 ? -7.477 -11.526 12.697 1.00 93.81 89 LEU A C 1
ATOM 697 O O . LEU A 1 89 ? -7.709 -11.828 13.864 1.00 93.81 89 LEU A O 1
ATOM 701 N N . LEU A 1 90 ? -8.022 -10.449 12.121 1.00 91.56 90 LEU A N 1
ATOM 702 C CA . LEU A 1 90 ? -8.963 -9.565 12.820 1.00 91.56 90 LEU A CA 1
ATOM 703 C C . LEU A 1 90 ? -10.279 -10.259 13.183 1.00 91.56 90 LEU A C 1
ATOM 705 O O . LEU A 1 90 ? -10.882 -9.912 14.197 1.00 91.56 90 LEU A O 1
ATOM 709 N N . ALA A 1 91 ? -10.721 -11.241 12.391 1.00 90.69 91 ALA A N 1
ATOM 710 C CA . ALA A 1 91 ? -11.904 -12.032 12.719 1.00 90.69 91 ALA A CA 1
ATOM 711 C C . ALA A 1 91 ? -11.667 -12.962 13.922 1.00 90.69 91 ALA A C 1
ATOM 713 O O . ALA A 1 91 ? -12.586 -13.180 14.707 1.00 90.69 91 ALA A O 1
ATOM 714 N N . LEU A 1 92 ? -10.445 -13.485 14.082 1.00 92.31 92 LEU A N 1
ATOM 715 C CA . LEU A 1 92 ? -10.078 -14.385 15.183 1.00 92.31 92 LEU A CA 1
ATOM 716 C C . LEU A 1 92 ? -9.609 -13.642 16.442 1.00 92.31 92 LEU A C 1
ATOM 718 O O . LEU A 1 92 ? -9.837 -14.100 17.561 1.00 92.31 92 LEU A O 1
ATOM 722 N N . ARG A 1 93 ? -8.910 -12.518 16.271 1.00 91.00 93 ARG A N 1
ATOM 723 C CA . ARG A 1 93 ? -8.271 -11.743 17.341 1.00 91.00 93 ARG A CA 1
ATOM 724 C C . ARG A 1 93 ? -8.477 -10.242 17.105 1.00 91.00 93 ARG A C 1
ATOM 726 O O . ARG A 1 93 ? -7.552 -9.560 16.654 1.00 91.00 93 ARG A O 1
ATOM 733 N N . PRO A 1 94 ? -9.650 -9.693 17.472 1.00 86.44 94 PRO A N 1
ATOM 734 C CA . PRO A 1 94 ? -9.953 -8.276 17.268 1.00 86.44 94 PRO A CA 1
ATOM 735 C C . PRO A 1 94 ? -9.016 -7.342 18.044 1.00 86.44 94 PRO A C 1
ATOM 737 O O . PRO A 1 94 ? -8.862 -6.195 17.657 1.00 86.44 94 PRO A O 1
ATOM 740 N N . GLY A 1 95 ? -8.322 -7.822 19.084 1.00 87.94 95 GLY A N 1
ATOM 741 C CA . GLY A 1 95 ? -7.337 -7.029 19.829 1.00 87.94 95 GLY A CA 1
ATOM 742 C C . GLY A 1 95 ? -6.065 -6.666 19.049 1.00 87.94 95 GLY A C 1
ATOM 743 O O . GLY A 1 95 ? -5.287 -5.846 19.521 1.00 87.94 95 GLY A O 1
ATOM 744 N N . SER A 1 96 ? -5.836 -7.241 17.861 1.00 89.00 96 SER A N 1
ATOM 745 C CA . SER A 1 96 ? -4.595 -7.053 17.091 1.00 89.00 96 SER A CA 1
ATOM 746 C C . SER A 1 96 ? -4.660 -5.948 16.023 1.00 89.00 96 SER A C 1
ATOM 748 O O . SER A 1 96 ? -3.830 -5.944 15.112 1.00 89.00 96 SER A O 1
ATOM 750 N N . ILE A 1 97 ? -5.627 -5.021 16.109 1.00 89.19 97 ILE A N 1
ATOM 751 C CA . ILE A 1 97 ? -5.891 -3.974 15.095 1.00 89.19 97 ILE A CA 1
ATOM 752 C C . ILE A 1 97 ? -4.618 -3.256 14.665 1.00 89.19 97 ILE A C 1
ATOM 754 O O . ILE A 1 97 ? -4.311 -3.191 13.478 1.00 89.19 97 ILE A O 1
ATOM 758 N N . GLN A 1 98 ? -3.868 -2.737 15.637 1.00 87.38 98 GLN A N 1
ATOM 759 C CA . GLN A 1 98 ? -2.713 -1.894 15.363 1.00 87.38 98 GLN A CA 1
ATOM 760 C C . GLN A 1 98 ? -1.595 -2.677 14.677 1.00 87.38 98 GLN A C 1
ATOM 762 O O . GLN A 1 98 ? -0.963 -2.159 13.762 1.00 87.38 98 GLN A O 1
ATOM 767 N N . THR A 1 99 ? -1.388 -3.941 15.054 1.00 89.12 99 THR A N 1
ATOM 768 C CA . THR A 1 99 ? -0.410 -4.818 14.399 1.00 89.12 99 THR A CA 1
ATOM 769 C C . THR A 1 99 ? -0.800 -5.066 12.949 1.00 89.12 99 THR A C 1
ATOM 771 O O . THR A 1 99 ? 0.018 -4.851 12.065 1.00 89.12 99 THR A O 1
ATOM 774 N N . VAL A 1 100 ? -2.059 -5.437 12.688 1.00 92.25 100 VAL A N 1
ATOM 775 C CA . VAL A 1 100 ? -2.546 -5.704 11.325 1.00 92.25 100 VAL A CA 1
ATOM 776 C C . VAL A 1 100 ? -2.457 -4.451 10.456 1.00 92.25 100 VAL A C 1
ATOM 778 O O . VAL A 1 100 ? -1.935 -4.519 9.346 1.00 92.25 100 VAL A O 1
ATOM 781 N N . ALA A 1 101 ? -2.903 -3.304 10.972 1.00 89.12 101 ALA A N 1
ATOM 782 C CA . ALA A 1 101 ? -2.809 -2.029 10.269 1.00 89.12 101 ALA A CA 1
ATOM 783 C C . ALA A 1 101 ? -1.348 -1.655 9.965 1.00 89.12 101 ALA A C 1
ATOM 785 O O . ALA A 1 101 ? -1.043 -1.284 8.835 1.00 89.12 101 ALA A O 1
ATOM 786 N N . SER A 1 102 ? -0.435 -1.828 10.932 1.00 88.94 102 SER A N 1
ATOM 787 C CA . SER A 1 102 ? 1.011 -1.614 10.750 1.00 88.94 102 SER A CA 1
ATOM 788 C C . SER A 1 102 ? 1.582 -2.497 9.653 1.00 88.94 102 SER A C 1
ATOM 790 O O . SER A 1 102 ? 2.264 -1.998 8.764 1.00 88.94 102 SER A O 1
ATOM 792 N N . THR A 1 103 ? 1.295 -3.798 9.691 1.00 93.19 103 THR A N 1
ATOM 793 C CA . THR A 1 103 ? 1.823 -4.749 8.712 1.00 93.19 103 THR A CA 1
ATOM 794 C C . THR A 1 103 ? 1.320 -4.425 7.312 1.00 93.19 103 THR A C 1
ATOM 796 O O . THR A 1 103 ? 2.132 -4.277 6.408 1.00 93.19 103 THR A O 1
ATOM 799 N N . VAL A 1 104 ? 0.009 -4.232 7.136 1.00 92.31 104 VAL A N 1
ATOM 800 C CA . VAL A 1 104 ? -0.585 -3.895 5.830 1.00 92.31 104 VAL A CA 1
ATOM 801 C C . VAL A 1 104 ? -0.018 -2.579 5.300 1.00 92.31 104 VAL A C 1
ATOM 803 O O . VAL A 1 104 ? 0.364 -2.502 4.134 1.00 92.31 104 VAL A O 1
ATOM 806 N N . PHE A 1 105 ? 0.082 -1.561 6.157 1.00 89.88 105 PHE A N 1
ATOM 807 C CA . PHE A 1 105 ? 0.622 -0.258 5.785 1.00 89.88 105 PHE A CA 1
ATOM 808 C C . PHE A 1 105 ? 2.089 -0.345 5.356 1.00 89.88 105 PHE A C 1
ATOM 810 O O . PHE A 1 105 ? 2.441 0.139 4.284 1.00 89.88 105 PHE A O 1
ATOM 817 N N . ILE A 1 106 ? 2.939 -0.998 6.153 1.00 90.62 106 ILE A N 1
ATOM 818 C CA . ILE A 1 106 ? 4.361 -1.170 5.833 1.00 90.62 106 ILE A CA 1
ATOM 819 C C . ILE A 1 106 ? 4.512 -1.943 4.525 1.00 90.62 106 ILE A C 1
ATOM 821 O O . ILE A 1 106 ? 5.224 -1.482 3.640 1.00 90.62 106 ILE A O 1
ATOM 825 N N . THR A 1 107 ? 3.803 -3.063 4.357 1.00 93.88 107 THR A N 1
ATOM 826 C CA . THR A 1 107 ? 3.838 -3.845 3.114 1.00 93.88 107 THR A CA 1
ATOM 827 C C . THR A 1 107 ? 3.437 -3.001 1.904 1.00 93.88 107 THR A C 1
ATOM 829 O O . THR A 1 107 ? 4.108 -3.059 0.876 1.00 93.88 107 THR A O 1
ATOM 832 N N . PHE A 1 108 ? 2.389 -2.186 2.029 1.00 90.88 108 PHE A N 1
ATOM 833 C CA . PHE A 1 108 ? 1.945 -1.285 0.968 1.00 90.88 108 PHE A CA 1
ATOM 834 C C . PHE A 1 108 ? 2.997 -0.231 0.611 1.00 90.88 108 PHE A C 1
ATOM 836 O O . PHE A 1 108 ? 3.339 -0.085 -0.562 1.00 90.88 108 PHE A O 1
ATOM 843 N N . ILE A 1 109 ? 3.567 0.456 1.603 1.00 89.88 109 ILE A N 1
ATOM 844 C CA . ILE A 1 109 ? 4.614 1.460 1.369 1.00 89.88 109 ILE A CA 1
ATOM 845 C C . ILE A 1 109 ? 5.870 0.826 0.765 1.00 89.88 109 ILE A C 1
ATOM 847 O O . ILE A 1 109 ? 6.437 1.372 -0.181 1.00 89.88 109 ILE A O 1
ATOM 851 N N . THR A 1 110 ? 6.294 -0.337 1.263 1.00 91.88 110 THR A N 1
ATOM 852 C CA . THR A 1 110 ? 7.439 -1.070 0.712 1.00 91.88 110 THR A CA 1
ATOM 853 C C . THR A 1 110 ? 7.198 -1.467 -0.741 1.00 91.88 110 THR A C 1
ATOM 855 O O . THR A 1 110 ? 8.097 -1.299 -1.560 1.00 91.88 110 THR A O 1
ATOM 858 N N . TYR A 1 111 ? 5.996 -1.935 -1.082 1.00 92.38 111 TYR A N 1
ATOM 859 C CA . TYR A 1 111 ? 5.629 -2.233 -2.465 1.00 92.38 111 TYR A CA 1
ATOM 860 C C . TYR A 1 111 ? 5.690 -0.985 -3.357 1.00 92.38 111 TYR A C 1
ATOM 862 O O . TYR A 1 111 ? 6.316 -1.034 -4.415 1.00 92.38 111 TYR A O 1
ATOM 870 N N . LEU A 1 112 ? 5.110 0.142 -2.926 1.00 89.69 112 LEU A N 1
ATOM 871 C CA . LEU A 1 112 ? 5.152 1.387 -3.700 1.00 89.69 112 LEU A CA 1
ATOM 872 C C . LEU A 1 112 ? 6.588 1.856 -3.945 1.00 89.69 112 LEU A C 1
ATOM 874 O O . LEU A 1 112 ? 6.931 2.211 -5.069 1.00 89.69 112 LEU A O 1
ATOM 878 N N . LEU A 1 113 ? 7.439 1.824 -2.917 1.00 90.19 113 LEU A N 1
ATOM 879 C CA . LEU A 1 113 ? 8.850 2.182 -3.058 1.00 90.19 113 LEU A CA 1
ATOM 880 C C . LEU A 1 113 ? 9.578 1.214 -3.995 1.00 90.19 113 LEU A C 1
ATOM 882 O O . LEU A 1 113 ? 10.296 1.664 -4.882 1.00 90.19 113 LEU A O 1
ATOM 886 N N . ALA A 1 114 ? 9.367 -0.096 -3.855 1.00 91.31 114 ALA A N 1
ATOM 887 C CA . ALA A 1 114 ? 9.972 -1.087 -4.742 1.00 91.31 114 ALA A CA 1
ATOM 888 C C . ALA A 1 114 ? 9.566 -0.863 -6.208 1.00 91.31 114 ALA A C 1
ATOM 890 O O . ALA A 1 114 ? 10.431 -0.878 -7.085 1.00 91.31 114 ALA A O 1
ATOM 891 N N . LYS A 1 115 ? 8.280 -0.586 -6.472 1.00 88.56 115 LYS A N 1
ATOM 892 C CA . LYS A 1 115 ? 7.781 -0.258 -7.815 1.00 88.56 115 LYS A CA 1
ATOM 893 C C . LYS A 1 115 ? 8.400 1.042 -8.334 1.00 88.56 115 LYS A C 1
ATOM 895 O O . LYS A 1 115 ? 8.879 1.061 -9.462 1.00 88.56 115 LYS A O 1
ATOM 900 N N . TYR A 1 116 ? 8.481 2.087 -7.507 1.00 86.50 116 TYR A N 1
ATOM 901 C CA . TYR A 1 116 ? 9.131 3.356 -7.863 1.00 86.50 116 TYR A CA 1
ATOM 902 C C . TYR A 1 116 ? 10.591 3.160 -8.286 1.00 86.50 116 TYR A C 1
ATOM 904 O O . TYR A 1 116 ? 10.984 3.579 -9.372 1.00 86.50 116 TYR A O 1
ATOM 912 N N . TYR A 1 117 ? 11.386 2.482 -7.456 1.00 87.31 117 TYR A N 1
ATOM 913 C CA . TYR A 1 117 ? 12.795 2.226 -7.749 1.00 87.31 117 TYR A CA 1
ATOM 914 C C . TYR A 1 117 ? 12.980 1.336 -8.978 1.00 87.31 117 TYR A C 1
ATOM 916 O O . TYR A 1 117 ? 13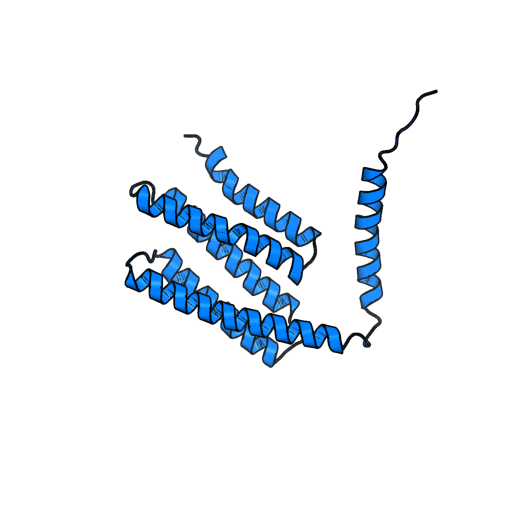.900 1.558 -9.763 1.00 87.31 117 TYR A O 1
ATOM 924 N N . HIS A 1 118 ? 12.095 0.361 -9.184 1.00 86.56 118 HIS A N 1
ATOM 925 C CA . HIS A 1 118 ? 12.120 -0.457 -10.389 1.00 86.56 118 HIS A CA 1
ATOM 926 C C . HIS A 1 118 ? 11.870 0.378 -11.651 1.00 86.56 118 HIS A C 1
ATOM 928 O O . HIS A 1 118 ? 12.615 0.242 -12.619 1.00 86.56 118 HIS A O 1
ATOM 934 N N . ILE A 1 119 ? 10.877 1.275 -11.630 1.00 84.06 119 ILE A N 1
ATOM 935 C CA . ILE A 1 119 ? 10.602 2.187 -12.750 1.00 84.06 119 ILE A CA 1
ATOM 936 C C . ILE A 1 119 ? 11.825 3.077 -13.022 1.00 84.06 119 ILE A C 1
ATOM 938 O O . ILE A 1 119 ? 12.284 3.160 -14.160 1.00 84.06 119 ILE A O 1
ATOM 942 N N . LEU A 1 120 ? 12.391 3.683 -11.973 1.00 81.56 120 LEU A N 1
ATOM 943 C CA . LEU A 1 120 ? 13.520 4.611 -12.074 1.00 81.56 120 LEU A CA 1
ATOM 944 C C . LEU A 1 120 ? 14.780 3.967 -12.685 1.00 81.56 120 LEU A C 1
ATOM 946 O O . LEU A 1 120 ? 15.452 4.584 -13.506 1.00 81.56 120 LEU A O 1
ATOM 950 N N . PHE A 1 121 ? 15.121 2.740 -12.276 1.00 81.38 121 PHE A N 1
ATOM 951 C CA . PHE A 1 121 ? 16.372 2.099 -12.696 1.00 81.38 121 PHE A CA 1
ATOM 952 C C . PHE A 1 121 ? 16.247 1.263 -13.973 1.00 81.38 121 PHE A C 1
ATOM 954 O O . PHE A 1 121 ? 17.214 1.183 -14.729 1.00 81.38 121 PHE A O 1
ATOM 961 N N . TYR A 1 122 ? 15.092 0.639 -14.225 1.00 77.50 122 TYR A N 1
ATOM 962 C CA . TYR A 1 122 ? 14.953 -0.348 -15.303 1.00 77.50 122 TYR A CA 1
ATOM 963 C C . TYR A 1 122 ? 14.108 0.129 -16.488 1.00 77.50 122 TYR A C 1
ATOM 965 O O . TYR A 1 122 ? 14.223 -0.445 -17.568 1.00 77.50 122 TYR A O 1
ATOM 973 N N . GLN A 1 123 ? 13.279 1.167 -16.332 1.00 69.62 123 GLN A N 1
ATOM 974 C CA . GLN A 1 123 ? 12.305 1.572 -17.357 1.00 69.62 123 GLN A CA 1
ATOM 975 C C . GLN A 1 123 ? 12.700 2.809 -18.177 1.00 69.62 123 GLN A C 1
ATOM 977 O O . GLN A 1 123 ? 11.884 3.313 -18.944 1.00 69.62 123 GLN A O 1
ATOM 982 N N . ASN A 1 124 ? 13.963 3.246 -18.108 1.00 59.66 124 ASN A N 1
ATOM 983 C CA . ASN A 1 124 ? 14.496 4.376 -18.890 1.00 59.66 124 ASN A CA 1
ATOM 984 C C . ASN A 1 124 ? 14.415 4.207 -20.426 1.00 59.66 124 ASN A C 1
ATOM 986 O O . ASN A 1 124 ? 14.745 5.142 -21.148 1.00 59.66 124 ASN A O 1
ATOM 990 N N . LEU A 1 125 ? 13.988 3.047 -20.939 1.00 54.25 125 LEU A N 1
ATOM 991 C CA . LEU A 1 125 ? 13.909 2.757 -22.375 1.00 54.25 125 LEU A CA 1
ATOM 992 C C . LEU A 1 125 ? 12.505 2.959 -22.985 1.00 54.25 125 LEU A C 1
ATOM 994 O O . LEU A 1 125 ? 12.425 3.190 -24.185 1.00 54.25 125 LEU A O 1
ATOM 998 N N . ASP A 1 126 ? 11.430 2.961 -22.182 1.00 62.66 126 ASP A N 1
ATOM 999 C CA . ASP A 1 126 ? 10.040 3.114 -22.658 1.00 62.66 126 ASP A CA 1
ATOM 1000 C C . ASP A 1 126 ? 9.345 4.305 -21.973 1.00 62.66 126 ASP A C 1
ATOM 1002 O O . ASP A 1 126 ? 8.667 4.171 -20.947 1.00 62.66 126 ASP A O 1
ATOM 1006 N N . LEU A 1 127 ? 9.511 5.496 -22.560 1.00 64.00 127 LEU A N 1
ATOM 1007 C CA . LEU A 1 127 ? 9.031 6.771 -22.009 1.00 64.00 127 LEU A CA 1
ATOM 1008 C C . LEU A 1 127 ? 7.506 6.789 -21.761 1.00 64.00 127 LEU A C 1
ATOM 1010 O O . LEU A 1 127 ? 7.044 7.288 -20.733 1.00 64.00 127 LEU A O 1
ATOM 1014 N N . GLU A 1 128 ? 6.718 6.206 -22.671 1.00 61.84 128 GLU A N 1
ATOM 1015 C CA . GLU A 1 128 ? 5.251 6.176 -22.567 1.00 61.84 128 GLU A CA 1
ATOM 1016 C C . GLU A 1 128 ? 4.780 5.297 -21.402 1.00 61.84 128 GLU A C 1
ATOM 1018 O O . GLU A 1 128 ? 3.955 5.722 -20.587 1.00 61.84 128 GLU A O 1
ATOM 1023 N N . ARG A 1 129 ? 5.374 4.107 -21.254 1.00 62.53 129 ARG A N 1
ATOM 1024 C CA . ARG A 1 129 ? 5.040 3.140 -20.197 1.00 62.53 129 ARG A CA 1
ATOM 1025 C C . ARG A 1 129 ? 5.454 3.640 -18.811 1.00 62.53 129 ARG A C 1
ATOM 1027 O O . ARG A 1 129 ? 4.721 3.451 -17.839 1.00 62.53 129 ARG A O 1
ATOM 1034 N N . SER A 1 130 ? 6.593 4.331 -18.741 1.00 65.44 130 SER A N 1
ATOM 1035 C CA . SER A 1 130 ? 7.111 4.969 -17.526 1.00 65.44 130 SER A CA 1
ATOM 1036 C C . SER A 1 130 ? 6.181 6.077 -17.005 1.00 65.44 130 SER A C 1
ATOM 1038 O O . SER A 1 130 ? 5.876 6.125 -15.810 1.00 65.44 130 SER A O 1
ATOM 1040 N N . SER A 1 131 ? 5.643 6.924 -17.894 1.00 71.94 131 SER A N 1
ATOM 1041 C CA . SER A 1 131 ? 4.777 8.049 -17.501 1.00 71.94 131 SER A CA 1
ATOM 1042 C C . SER A 1 131 ? 3.457 7.606 -16.848 1.00 71.94 131 SER A C 1
ATOM 1044 O O . SER A 1 131 ? 3.041 8.160 -15.823 1.00 71.94 131 SER A O 1
ATOM 1046 N N . TYR A 1 132 ? 2.828 6.558 -17.386 1.00 71.69 132 TYR A N 1
ATOM 1047 C CA . TYR A 1 132 ? 1.613 5.967 -16.828 1.00 71.69 132 TYR A CA 1
ATOM 1048 C C . TYR A 1 132 ? 1.870 5.332 -15.454 1.00 71.69 132 TYR A C 1
ATOM 1050 O O . TYR A 1 132 ? 1.108 5.551 -14.505 1.00 71.69 132 TYR A O 1
ATOM 1058 N N . ALA A 1 133 ? 2.973 4.592 -15.316 1.00 71.12 133 ALA A N 1
ATOM 1059 C CA . ALA A 1 133 ? 3.342 3.936 -14.067 1.00 71.12 133 ALA A CA 1
ATOM 1060 C C . ALA A 1 133 ? 3.652 4.952 -12.951 1.00 71.12 133 ALA A C 1
ATOM 1062 O O . ALA A 1 133 ? 3.189 4.785 -11.820 1.00 71.12 133 ALA A O 1
ATOM 1063 N N . LEU A 1 134 ? 4.351 6.047 -13.275 1.00 76.25 134 LEU A N 1
ATOM 1064 C CA . LEU A 1 134 ? 4.626 7.146 -12.344 1.00 76.25 134 LEU A CA 1
ATOM 1065 C C . LEU A 1 134 ? 3.355 7.884 -11.922 1.00 76.25 134 LEU A C 1
ATOM 1067 O O . LEU A 1 134 ? 3.167 8.154 -10.737 1.00 76.25 134 LEU A O 1
ATOM 1071 N N . THR A 1 135 ? 2.460 8.169 -12.868 1.00 78.69 135 THR A N 1
ATOM 1072 C CA . THR A 1 135 ? 1.183 8.836 -12.574 1.00 78.69 135 THR A CA 1
ATOM 1073 C C . THR A 1 135 ? 0.326 7.979 -11.652 1.00 78.69 135 THR A C 1
ATOM 1075 O O . THR A 1 135 ? -0.206 8.469 -10.655 1.00 78.69 135 THR A O 1
ATOM 1078 N N . THR A 1 136 ? 0.256 6.678 -11.935 1.00 75.69 136 THR A N 1
ATOM 1079 C CA . THR A 1 136 ? -0.444 5.716 -11.082 1.00 75.69 136 THR A CA 1
ATOM 1080 C C . THR A 1 136 ? 0.157 5.718 -9.678 1.00 75.69 136 THR A C 1
ATOM 1082 O O . THR A 1 136 ? -0.573 5.835 -8.699 1.00 75.69 136 THR A O 1
ATOM 1085 N N . LEU A 1 137 ? 1.487 5.679 -9.552 1.00 79.75 137 LEU A N 1
ATOM 1086 C CA . LEU A 1 137 ? 2.183 5.707 -8.263 1.00 79.75 137 LEU A CA 1
ATOM 1087 C C . LEU A 1 137 ? 1.908 6.994 -7.468 1.00 79.75 137 LEU A C 1
ATOM 1089 O O . LEU A 1 137 ? 1.639 6.929 -6.266 1.00 79.75 137 LEU A O 1
ATOM 1093 N N . LEU A 1 138 ? 1.899 8.148 -8.139 1.00 80.19 138 LEU A N 1
ATOM 1094 C CA . LEU A 1 138 ? 1.564 9.440 -7.534 1.00 80.19 138 LEU A CA 1
ATOM 1095 C C . LEU A 1 138 ? 0.134 9.474 -6.985 1.00 80.19 138 LEU A C 1
ATOM 1097 O O . LEU A 1 138 ? -0.092 10.100 -5.951 1.00 80.19 138 LEU A O 1
ATOM 1101 N N . MET A 1 139 ? -0.819 8.772 -7.607 1.00 80.38 139 MET A N 1
ATOM 1102 C CA . MET A 1 139 ? -2.185 8.661 -7.077 1.00 80.38 139 MET A CA 1
ATOM 1103 C C . MET A 1 139 ? -2.260 7.837 -5.782 1.00 80.38 139 MET A C 1
ATOM 1105 O O . MET A 1 139 ? -3.116 8.098 -4.936 1.00 80.38 139 MET A O 1
ATOM 1109 N N . TRP A 1 140 ? -1.358 6.872 -5.586 1.00 79.94 140 TRP A N 1
ATOM 1110 C CA . TRP A 1 140 ? -1.343 6.017 -4.393 1.00 79.94 140 TRP A CA 1
ATOM 1111 C C . TRP A 1 140 ? -0.697 6.679 -3.163 1.00 79.94 140 TRP A C 1
ATOM 1113 O O . TRP A 1 140 ? -1.007 6.303 -2.030 1.00 79.94 140 TRP A O 1
ATOM 1123 N N . LEU A 1 141 ? 0.160 7.688 -3.351 1.00 78.94 141 LEU A N 1
ATOM 1124 C CA . LEU A 1 141 ? 0.857 8.380 -2.256 1.00 78.94 141 LEU A CA 1
ATOM 1125 C C . LEU A 1 141 ? -0.083 9.138 -1.296 1.00 78.94 141 LEU A C 1
ATOM 1127 O O . LEU A 1 141 ? 0.018 8.913 -0.084 1.00 78.94 141 LEU A O 1
ATOM 1131 N N . PRO A 1 142 ? -1.035 9.972 -1.770 1.00 78.81 142 PRO A N 1
ATOM 1132 C CA . PRO A 1 142 ? -2.029 10.599 -0.899 1.00 78.81 142 PRO A CA 1
ATOM 1133 C C . PRO A 1 142 ? -2.850 9.575 -0.112 1.00 78.81 142 PRO A C 1
ATOM 1135 O O . PRO A 1 142 ? -3.179 9.806 1.051 1.00 78.81 142 PRO A O 1
ATOM 1138 N N . LEU A 1 143 ? -3.142 8.419 -0.717 1.00 77.44 143 LEU A N 1
ATOM 1139 C CA . LEU A 1 143 ? -3.881 7.347 -0.055 1.00 77.44 143 LEU A CA 1
ATOM 1140 C C . LEU A 1 143 ? -3.084 6.757 1.118 1.00 77.44 143 LEU A C 1
ATOM 1142 O O . LEU A 1 143 ? -3.650 6.517 2.186 1.00 77.44 143 LEU A O 1
ATOM 1146 N N . GLY A 1 144 ? -1.767 6.599 0.952 1.00 77.06 144 GLY A N 1
ATOM 1147 C CA . GLY A 1 144 ? -0.854 6.233 2.035 1.00 77.06 144 GLY A CA 1
ATOM 1148 C C . GLY A 1 144 ? -0.886 7.239 3.190 1.00 77.06 144 GLY A C 1
ATOM 1149 O O . GLY A 1 144 ? -1.018 6.840 4.345 1.00 77.06 144 GLY A O 1
ATOM 1150 N N . TYR A 1 145 ? -0.857 8.543 2.901 1.00 76.69 145 TYR A N 1
ATOM 1151 C CA . TYR A 1 145 ? -0.965 9.579 3.938 1.00 76.69 145 TYR A CA 1
ATOM 1152 C C . TYR A 1 145 ? -2.287 9.499 4.712 1.00 76.69 145 TYR A C 1
ATOM 1154 O O . TYR A 1 145 ? -2.282 9.484 5.945 1.00 76.69 145 TYR A O 1
ATOM 1162 N N . VAL A 1 146 ? -3.415 9.400 4.002 1.00 76.69 146 VAL A N 1
ATOM 1163 C CA . VAL A 1 146 ? -4.747 9.310 4.619 1.00 76.69 146 VAL A CA 1
ATOM 1164 C C . VAL A 1 146 ? -4.867 8.048 5.477 1.00 76.69 146 VAL A C 1
ATOM 1166 O O . VAL A 1 146 ? -5.346 8.121 6.608 1.00 76.69 146 VAL A O 1
ATOM 1169 N N . ALA A 1 147 ? -4.369 6.904 4.999 1.00 76.94 147 ALA A N 1
ATOM 1170 C CA . ALA A 1 147 ? -4.331 5.673 5.787 1.00 76.94 147 ALA A CA 1
ATOM 1171 C C . ALA A 1 147 ? -3.454 5.825 7.044 1.00 76.94 147 ALA A C 1
ATOM 1173 O O . ALA A 1 147 ? -3.870 5.447 8.141 1.00 76.94 147 ALA A O 1
ATOM 1174 N N . GLY A 1 148 ? -2.277 6.442 6.910 1.00 76.69 148 GLY A N 1
ATOM 1175 C CA . GLY A 1 148 ? -1.391 6.754 8.032 1.00 76.69 148 GLY A CA 1
ATOM 1176 C C . GLY A 1 148 ? -2.066 7.632 9.090 1.00 76.69 148 GLY A C 1
ATOM 1177 O O . GLY A 1 148 ? -1.925 7.397 10.291 1.00 76.69 148 GLY A O 1
ATOM 1178 N N . TYR A 1 149 ? -2.841 8.621 8.644 1.00 75.69 149 TYR A N 1
ATOM 1179 C CA . TYR A 1 149 ? -3.567 9.541 9.515 1.00 75.69 149 TYR A CA 1
ATOM 1180 C C . TYR A 1 149 ? -4.712 8.852 10.267 1.00 75.69 149 TYR A C 1
ATOM 1182 O O . TYR A 1 149 ? -4.862 9.052 11.470 1.00 75.69 149 TYR A O 1
ATOM 1190 N N . ILE A 1 150 ? -5.497 8.020 9.575 1.00 77.56 150 ILE A N 1
ATOM 1191 C CA . ILE A 1 150 ? -6.682 7.361 10.143 1.00 77.56 150 ILE A CA 1
ATOM 1192 C C . ILE A 1 150 ? -6.307 6.266 11.151 1.00 77.56 150 ILE A C 1
ATOM 1194 O O . ILE A 1 150 ? -6.986 6.123 12.167 1.00 77.56 150 ILE A O 1
ATOM 1198 N N . PHE A 1 151 ? -5.264 5.474 10.878 1.00 73.62 151 PHE A N 1
ATOM 1199 C CA . PHE A 1 151 ? -4.997 4.243 11.638 1.00 73.62 151 PHE A CA 1
ATOM 1200 C C . PHE A 1 151 ? -3.931 4.356 12.729 1.00 73.62 151 PHE A C 1
ATOM 1202 O O . PHE A 1 151 ? -3.867 3.479 13.590 1.00 73.62 151 PHE A O 1
ATOM 1209 N N . PHE A 1 152 ? -3.096 5.394 12.707 1.00 77.19 152 PHE A N 1
ATOM 1210 C CA . PHE A 1 152 ? -1.999 5.540 13.664 1.00 77.19 152 PHE A CA 1
ATOM 1211 C C . PHE A 1 152 ? -2.175 6.806 14.492 1.00 77.19 152 PHE A C 1
ATOM 1213 O O . PHE A 1 152 ? -2.828 6.802 15.531 1.00 77.19 152 PHE A O 1
ATOM 1220 N N . SER A 1 153 ? -1.563 7.892 14.040 1.00 76.38 153 SER A N 1
ATOM 1221 C CA . SER A 1 153 ? -1.651 9.211 14.638 1.00 76.38 153 SER A CA 1
ATOM 1222 C C . SER A 1 153 ? -1.156 10.244 13.624 1.00 76.38 153 SER A C 1
ATOM 1224 O O . SER A 1 153 ? -0.366 9.903 12.732 1.00 76.38 153 SER A O 1
ATOM 1226 N N . PRO A 1 154 ? -1.535 11.524 13.774 1.00 74.25 154 PRO A N 1
ATOM 1227 C CA . PRO A 1 154 ? -1.068 12.586 12.887 1.00 74.25 154 PRO A CA 1
ATOM 1228 C C . PRO A 1 154 ? 0.464 12.671 12.810 1.00 74.25 154 PRO A C 1
ATOM 1230 O O . PRO A 1 154 ? 1.023 12.855 11.733 1.00 74.25 154 PRO A O 1
ATOM 1233 N N . LEU A 1 155 ? 1.160 12.469 13.935 1.00 75.19 155 LEU A N 1
ATOM 1234 C CA . LEU A 1 155 ? 2.624 12.506 13.991 1.00 75.19 155 LEU A CA 1
ATOM 1235 C C . LEU A 1 155 ? 3.266 11.369 13.189 1.00 75.19 155 LEU A C 1
ATOM 1237 O O . LEU A 1 155 ? 4.248 11.596 12.481 1.00 75.19 155 LEU A O 1
ATOM 1241 N N . VAL A 1 156 ? 2.712 10.156 13.271 1.00 74.88 156 VAL A N 1
ATOM 1242 C CA . VAL A 1 156 ? 3.199 9.012 12.487 1.00 74.88 156 VAL A CA 1
ATOM 1243 C C . VAL A 1 156 ? 2.924 9.233 11.001 1.00 74.88 156 VAL A C 1
ATOM 1245 O O . VAL A 1 156 ? 3.815 9.004 10.185 1.00 74.88 156 VAL A O 1
ATOM 1248 N N . ALA A 1 157 ? 1.748 9.749 10.638 1.00 74.06 157 ALA A N 1
ATOM 1249 C CA . ALA A 1 157 ? 1.394 10.067 9.253 1.00 74.06 157 ALA A CA 1
ATOM 1250 C C . ALA A 1 157 ? 2.339 11.108 8.628 1.00 74.06 157 ALA A C 1
ATOM 1252 O O . ALA A 1 157 ? 2.803 10.942 7.499 1.00 74.06 157 ALA A O 1
ATOM 1253 N N . VAL A 1 158 ? 2.679 12.159 9.382 1.00 78.94 158 VAL A N 1
ATOM 1254 C CA . VAL A 1 158 ? 3.624 13.194 8.938 1.00 78.94 158 VAL A CA 1
ATOM 1255 C C . VAL A 1 158 ? 5.031 12.619 8.787 1.00 78.94 158 VAL A C 1
ATOM 1257 O O . VAL A 1 158 ? 5.648 12.804 7.741 1.00 78.94 158 VAL A O 1
ATOM 1260 N N . ARG A 1 159 ? 5.535 11.880 9.786 1.00 82.06 159 ARG A N 1
ATOM 1261 C CA . ARG A 1 159 ? 6.878 11.270 9.728 1.00 82.06 159 ARG A CA 1
ATOM 1262 C C . ARG A 1 159 ? 7.014 10.279 8.575 1.00 82.06 159 ARG A C 1
ATOM 1264 O O . ARG A 1 159 ? 8.013 10.312 7.867 1.00 82.06 159 ARG A O 1
ATOM 1271 N N . THR A 1 160 ? 6.017 9.417 8.381 1.00 81.62 160 THR A N 1
ATOM 1272 C CA . THR A 1 160 ? 6.012 8.433 7.288 1.00 81.62 160 THR A CA 1
ATOM 1273 C C . THR A 1 160 ? 5.950 9.115 5.930 1.00 81.62 160 THR A C 1
ATOM 1275 O O . THR A 1 160 ? 6.727 8.764 5.052 1.00 81.62 160 THR A O 1
ATOM 1278 N N . SER A 1 161 ? 5.121 10.146 5.771 1.00 80.12 161 SER A N 1
ATOM 1279 C CA . SER A 1 161 ? 5.065 10.907 4.519 1.00 80.12 161 SER A CA 1
ATOM 1280 C C . SER A 1 161 ? 6.376 11.617 4.229 1.00 80.12 161 SER A C 1
ATOM 1282 O O . SER A 1 161 ? 6.878 11.524 3.116 1.00 80.12 161 SER A O 1
ATOM 1284 N N . LEU A 1 162 ? 6.978 12.262 5.232 1.00 85.06 162 LEU A N 1
ATOM 1285 C CA . LEU A 1 162 ? 8.281 12.906 5.085 1.00 85.06 162 LEU A CA 1
ATOM 1286 C C . LEU A 1 162 ? 9.367 11.891 4.702 1.00 85.06 162 LEU A C 1
ATOM 1288 O O . LEU A 1 162 ? 10.169 12.168 3.816 1.00 85.06 162 LEU A O 1
ATOM 1292 N N . ALA A 1 163 ? 9.357 10.700 5.309 1.00 86.31 163 ALA A N 1
ATOM 1293 C CA . ALA A 1 163 ? 10.269 9.616 4.954 1.00 86.31 163 ALA A CA 1
ATOM 1294 C C . ALA A 1 163 ? 10.054 9.119 3.516 1.00 86.31 163 ALA A C 1
ATOM 1296 O O . ALA A 1 163 ? 11.027 8.880 2.805 1.00 86.31 163 ALA A O 1
ATOM 1297 N N . ILE A 1 164 ? 8.803 9.002 3.065 1.00 85.19 164 ILE A N 1
ATOM 1298 C CA . ILE A 1 164 ? 8.479 8.603 1.691 1.00 85.19 164 ILE A CA 1
ATOM 1299 C C . ILE A 1 164 ? 8.933 9.677 0.696 1.00 85.19 164 ILE A C 1
ATOM 1301 O O . ILE A 1 164 ? 9.600 9.348 -0.280 1.00 85.19 164 ILE A O 1
ATOM 1305 N N . TYR A 1 165 ? 8.652 10.957 0.954 1.00 84.50 165 TYR A N 1
ATOM 1306 C CA . TYR A 1 165 ? 9.128 12.055 0.107 1.00 84.50 165 TYR A CA 1
ATOM 1307 C C . TYR A 1 165 ? 10.655 12.116 0.059 1.00 84.50 165 TYR A C 1
ATOM 1309 O O . TYR A 1 165 ? 11.222 12.261 -1.021 1.00 84.50 165 TYR A O 1
ATOM 1317 N N . ALA A 1 166 ? 11.329 11.941 1.199 1.00 86.25 166 ALA A N 1
ATOM 1318 C CA . ALA A 1 166 ? 12.785 11.858 1.248 1.00 86.25 166 ALA A CA 1
ATOM 1319 C C . ALA A 1 166 ? 13.310 10.670 0.426 1.00 86.25 166 ALA A C 1
ATOM 1321 O O . ALA A 1 166 ? 14.258 10.830 -0.338 1.00 86.25 166 ALA A O 1
ATOM 1322 N N . ALA A 1 167 ? 12.666 9.502 0.519 1.00 86.19 167 ALA A N 1
ATOM 1323 C CA . ALA A 1 167 ? 13.028 8.322 -0.263 1.00 86.19 167 ALA A CA 1
ATOM 1324 C C . ALA A 1 167 ? 12.807 8.515 -1.773 1.00 86.19 167 ALA A C 1
ATOM 1326 O O . ALA A 1 167 ? 13.590 8.001 -2.563 1.00 86.19 167 ALA A O 1
ATOM 1327 N N . ILE A 1 168 ? 11.780 9.266 -2.181 1.00 84.19 168 ILE A N 1
ATOM 1328 C CA . ILE A 1 168 ? 11.516 9.596 -3.591 1.00 84.19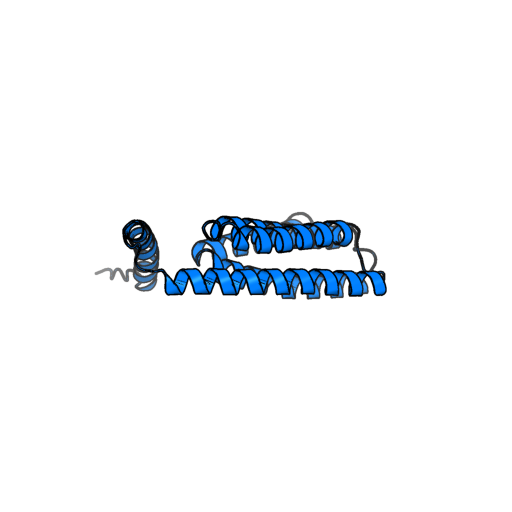 168 ILE A CA 1
ATOM 1329 C C . ILE A 1 168 ? 12.524 10.625 -4.120 1.00 84.19 168 ILE A C 1
ATOM 1331 O O . ILE A 1 168 ? 12.945 10.523 -5.272 1.00 84.19 168 ILE A O 1
ATOM 1335 N N . ALA A 1 169 ? 12.921 11.598 -3.294 1.00 83.81 169 ALA A N 1
ATOM 1336 C CA . ALA A 1 169 ? 13.857 12.659 -3.665 1.00 83.81 169 ALA A CA 1
ATOM 1337 C C . ALA A 1 169 ? 15.328 12.202 -3.693 1.00 83.81 169 ALA A C 1
ATOM 1339 O O . ALA A 1 169 ? 16.126 12.758 -4.445 1.00 83.81 169 ALA A O 1
ATOM 1340 N N . LEU A 1 170 ? 15.696 11.186 -2.902 1.00 85.25 170 LEU A N 1
ATOM 1341 C CA . LEU A 1 170 ? 17.077 10.704 -2.769 1.00 85.25 170 LEU A CA 1
ATOM 1342 C C . LEU A 1 170 ? 17.753 10.359 -4.114 1.00 85.25 170 LEU A C 1
ATOM 1344 O O . LEU A 1 170 ? 18.885 10.794 -4.325 1.00 85.25 170 LEU A O 1
ATOM 1348 N N . PRO A 1 171 ? 17.110 9.645 -5.057 1.00 79.06 171 PRO A N 1
ATOM 1349 C CA . PRO A 1 171 ? 17.751 9.295 -6.322 1.00 79.06 171 PRO A CA 1
ATOM 1350 C C . PRO A 1 171 ? 18.011 10.509 -7.215 1.00 79.06 171 PRO A C 1
ATOM 1352 O O . PRO A 1 171 ? 19.041 10.552 -7.873 1.00 79.06 171 PRO A O 1
ATOM 1355 N N . GLN A 1 172 ? 17.126 11.512 -7.183 1.00 77.06 172 GLN A N 1
ATOM 1356 C CA . GLN A 1 172 ? 17.276 12.761 -7.945 1.00 77.06 172 GLN A CA 1
ATOM 1357 C C . GLN A 1 172 ? 18.477 13.587 -7.455 1.00 77.06 172 GLN A C 1
ATOM 1359 O O . GLN A 1 172 ? 19.086 14.324 -8.223 1.00 77.06 172 GLN A O 1
ATOM 1364 N N . LEU A 1 173 ? 18.830 13.461 -6.170 1.00 76.50 173 LEU A N 1
ATOM 1365 C CA . LEU A 1 173 ? 20.009 14.109 -5.587 1.00 76.50 173 LEU A CA 1
ATOM 1366 C C . LEU A 1 173 ? 21.310 13.365 -5.907 1.00 76.50 173 LEU A C 1
ATOM 1368 O O . LEU A 1 173 ? 22.353 13.996 -6.053 1.00 76.50 173 LEU A O 1
ATOM 1372 N N . LEU A 1 174 ? 21.261 12.031 -5.971 1.00 79.56 174 LEU A N 1
ATOM 1373 C CA . LEU A 1 174 ? 22.438 11.195 -6.225 1.00 79.56 174 LEU A CA 1
ATOM 1374 C C . LEU A 1 174 ? 22.784 11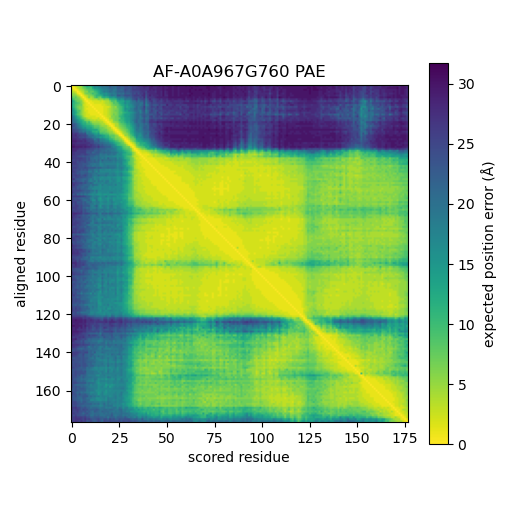.092 -7.716 1.00 79.56 174 LEU A C 1
ATOM 1376 O O . LEU A 1 174 ? 23.959 10.963 -8.053 1.00 79.56 174 LEU A O 1
ATOM 1380 N N . PHE A 1 175 ? 21.781 11.165 -8.590 1.00 74.31 175 PHE A N 1
ATOM 1381 C CA . PHE A 1 175 ? 21.927 11.091 -10.042 1.00 74.31 175 PHE A CA 1
ATOM 1382 C C . PHE A 1 175 ? 21.256 12.313 -10.683 1.00 74.31 175 PHE A C 1
ATOM 1384 O O . PHE A 1 175 ? 20.132 12.198 -11.177 1.00 74.31 175 PHE A O 1
ATOM 1391 N N . PRO A 1 176 ? 21.896 13.499 -10.629 1.00 63.66 176 PRO A N 1
ATOM 1392 C CA . PRO A 1 176 ? 21.385 14.661 -11.340 1.00 63.66 176 PRO A CA 1
ATOM 1393 C C . PRO A 1 176 ? 21.367 14.384 -12.857 1.00 63.66 176 PRO A C 1
ATOM 1395 O O . PRO A 1 176 ? 22.223 13.633 -13.336 1.00 63.66 176 PRO A O 1
ATOM 1398 N N . PRO A 1 177 ? 20.390 14.948 -13.588 1.00 59.53 177 PRO A N 1
ATOM 1399 C CA . PRO A 1 177 ? 20.243 14.759 -15.031 1.00 59.53 177 PRO A CA 1
ATOM 1400 C C . PRO A 1 177 ? 21.441 15.272 -15.839 1.00 59.53 177 PRO A C 1
ATOM 1402 O O . PRO A 1 177 ? 22.109 16.231 -15.382 1.00 59.53 177 PRO A O 1
#

pLDDT: mean 78.95, std 14.95, range [40.88, 96.88]

Mean predicted aligned error: 11.27 Å

Foldseek 3Di:
DDDPPPDPVVVVVVVVVVVVVVVVVVVVPPPPPPPVLVVLLVVLLVVLVVQLVVLVVVLVVCVVVVNQDPLSVVLSVVLNCLSVVLSVCCVVCVVCQLVSLVSNLVSVLVSLLVLLVCLVPPVPPPPVSSVVSVVVSVVCLVVSLVSQPPRPHNVSSVVVSVVSVCSNCVVCVVDPD